Protein AF-A0A7K3YCF1-F1 (afdb_monomer)

Foldseek 3Di:
DDEFAEEDAAAADKDKDFCQNVADPVPSAFFQWWWAAVVNDPVGDTPAIQGDPDRGIDIDHPVNCVPVFAKTWTQGPVPGTDPGIYGYDYHPDPDPDPPPPPDDPDDDDDDDDDDDDDDDDDDDDDDDDDDDDDDDDDDDDDDDDDDDDDDDDD

Radius of gyration: 31.94 Å; Cα contacts (8 Å, |Δi|>4): 200; chains: 1; bounding box: 57×70×92 Å

pLDDT: mean 74.07, std 24.6, range [32.19, 97.56]

Solvent-accessible surface area (backbone atoms only — not comparable to full-atom values): 10395 Å² total; per-residue (Å²): 119,50,54,66,65,38,77,43,73,35,36,84,62,76,44,80,44,34,44,66,71,57,31,49,88,89,75,65,49,50,46,41,29,38,38,24,28,48,92,73,31,83,92,46,59,77,74,46,74,41,78,31,93,42,62,57,46,41,78,44,31,41,76,74,44,76,80,64,64,41,63,27,33,35,25,20,87,86,78,38,75,48,94,42,35,37,31,38,41,74,38,79,77,80,73,80,73,78,77,76,78,76,74,77,80,85,80,81,87,77,86,88,87,82,89,81,89,85,86,85,86,84,90,84,89,89,88,82,92,87,83,82,88,89,82,90,84,86,85,84,83,81,82,82,80,85,84,82,87,83,86,82,90,133

Secondary structure (DSSP, 8-state):
---TT-EEEE-SSPEEEE-GGGS-TTT-PPP-EEEEEGGG-TTS-EEEEEE--SSSEEEE-HHHHTT--EEEEEEETTTEEEEEEEEEEEPPP---------PPP-PPP---------------------------------------------

Mean predicted aligned error: 17.64 Å

Nearest PDB structures (foldseek):
  2ha1-assembly1_A  TM=3.299E-01  e=1.179E+00  Homo sapiens
  9bxa-assembly1_A  TM=2.966E-01  e=8.747E-01  Bacillus sp. (in: firmicutes)
  7xdi-assembly1_E  TM=3.918E-01  e=7.497E+00  Sulfolobus spindle-shaped virus

Sequence (154 aa):
MVQPGETIEVGHEPLVLDLVNLRNPDTFNPITGLRRYKDDNPAKRVEWVIGVPNDAYLKINDRAFGGKYGRYFLYSEKDGLLEHIIIFIPAPAATPAETATTKPPAETVIPTVTAEATTPLTQTPTPGIQAPLPGLIAAAAIGICGLLMTAGKR

Structure (mmCIF, N/CA/C/O backbone):
data_AF-A0A7K3YCF1-F1
#
_entry.id   AF-A0A7K3YCF1-F1
#
loop_
_atom_site.group_PDB
_atom_site.id
_atom_site.type_symbol
_atom_site.label_atom_id
_atom_site.label_alt_id
_atom_site.label_comp_id
_atom_site.label_asym_id
_atom_site.label_entity_id
_atom_site.label_seq_id
_atom_site.pdbx_PDB_ins_code
_atom_site.Cartn_x
_atom_site.Cartn_y
_atom_site.Cartn_z
_atom_site.occupancy
_atom_site.B_iso_or_equiv
_atom_site.auth_seq_id
_atom_site.auth_comp_id
_atom_site.auth_asym_id
_atom_site.auth_atom_id
_atom_site.pdbx_PDB_model_num
ATOM 1 N N . MET A 1 1 ? -6.934 7.368 -9.708 1.00 87.00 1 MET A N 1
ATOM 2 C CA . MET A 1 1 ? -7.545 6.777 -8.504 1.00 87.00 1 MET A CA 1
ATOM 3 C C . MET A 1 1 ? -7.486 5.271 -8.638 1.00 87.00 1 MET A C 1
ATOM 5 O O . MET A 1 1 ? -7.932 4.781 -9.668 1.00 87.00 1 MET A O 1
ATOM 9 N N . VAL A 1 2 ? -6.910 4.578 -7.657 1.00 91.12 2 VAL A N 1
ATOM 10 C CA . VAL A 1 2 ? -6.680 3.124 -7.720 1.00 91.12 2 VAL A CA 1
ATOM 11 C C . VAL A 1 2 ? -7.926 2.356 -7.270 1.00 91.12 2 VAL A C 1
ATOM 13 O O . VAL A 1 2 ? -8.628 2.811 -6.365 1.00 91.12 2 VAL A O 1
ATOM 16 N N . GLN A 1 3 ? -8.196 1.204 -7.885 1.00 93.62 3 GLN A N 1
ATOM 17 C CA . GLN A 1 3 ? -9.300 0.298 -7.548 1.00 93.62 3 GLN A CA 1
ATOM 18 C C . GLN A 1 3 ? -8.822 -1.018 -6.905 1.00 93.62 3 GLN A C 1
ATOM 20 O O . GLN A 1 3 ? -7.687 -1.450 -7.132 1.00 93.62 3 GLN A O 1
ATOM 25 N N . PRO A 1 4 ? -9.671 -1.694 -6.107 1.00 92.56 4 PRO A N 1
ATOM 26 C CA . PRO A 1 4 ? -9.336 -3.005 -5.565 1.00 92.56 4 PRO A CA 1
ATOM 27 C C . PRO A 1 4 ? -9.063 -4.022 -6.681 1.00 92.56 4 PRO A C 1
ATOM 29 O O . PRO A 1 4 ? -9.817 -4.128 -7.645 1.00 92.56 4 PRO A O 1
ATOM 32 N N . GLY A 1 5 ? -7.983 -4.786 -6.542 1.00 93.00 5 GLY A N 1
ATOM 33 C CA . GLY A 1 5 ? -7.542 -5.787 -7.515 1.00 93.00 5 GLY A CA 1
ATOM 34 C C . GLY A 1 5 ? -6.762 -5.227 -8.706 1.00 93.00 5 GLY A C 1
ATOM 35 O O . GLY A 1 5 ? -6.292 -6.011 -9.531 1.00 93.00 5 GLY A O 1
ATOM 36 N N . GLU A 1 6 ? -6.594 -3.907 -8.803 1.00 95.75 6 GLU A N 1
ATOM 37 C CA . GLU A 1 6 ? -5.888 -3.275 -9.916 1.00 95.75 6 GLU A CA 1
ATOM 38 C C . GLU A 1 6 ? -4.416 -3.708 -9.977 1.00 95.75 6 GLU A C 1
ATOM 40 O O . GLU A 1 6 ? -3.760 -3.929 -8.954 1.00 95.75 6 GLU A O 1
ATOM 45 N N . THR A 1 7 ? -3.904 -3.841 -11.203 1.00 97.19 7 THR A N 1
ATOM 46 C CA . THR A 1 7 ? -2.485 -4.091 -11.460 1.00 97.19 7 THR A CA 1
ATOM 47 C C . THR A 1 7 ? -1.804 -2.792 -11.857 1.00 97.19 7 THR A C 1
ATOM 49 O O . THR A 1 7 ? -2.206 -2.153 -12.823 1.00 97.19 7 THR A O 1
ATOM 52 N N . ILE A 1 8 ? -0.764 -2.422 -11.117 1.00 95.75 8 ILE A N 1
ATOM 53 C CA . ILE A 1 8 ? -0.019 -1.180 -11.277 1.00 95.75 8 ILE A CA 1
ATOM 54 C C . ILE A 1 8 ? 1.415 -1.506 -11.687 1.00 95.75 8 ILE A C 1
ATOM 56 O O . ILE A 1 8 ? 2.129 -2.237 -10.993 1.00 95.75 8 ILE A O 1
ATOM 60 N N . GLU A 1 9 ? 1.847 -0.927 -12.802 1.00 96.00 9 GLU A N 1
ATOM 61 C CA . GLU A 1 9 ? 3.241 -0.955 -13.231 1.00 96.00 9 GLU A CA 1
ATOM 62 C C . GLU A 1 9 ? 4.051 0.087 -12.460 1.00 96.00 9 GLU A C 1
ATOM 64 O O . GLU A 1 9 ? 3.668 1.254 -12.370 1.00 96.00 9 GLU A O 1
ATOM 69 N N . VAL A 1 10 ? 5.182 -0.333 -11.894 1.00 94.81 10 VAL A N 1
ATOM 70 C CA . VAL A 1 10 ? 6.059 0.548 -11.119 1.00 94.81 10 VAL A CA 1
ATOM 71 C C . VAL A 1 10 ? 7.466 0.515 -11.692 1.00 94.81 10 VAL A C 1
ATOM 73 O O . VAL A 1 10 ? 8.114 -0.531 -11.733 1.00 94.81 10 VAL A O 1
ATOM 76 N N . GLY A 1 11 ? 7.936 1.683 -12.123 1.00 92.94 11 GLY A N 1
ATOM 77 C CA . GLY A 1 11 ? 9.294 1.898 -12.614 1.00 92.94 11 GLY A CA 1
ATOM 78 C C . GLY A 1 11 ? 10.168 2.676 -11.631 1.00 92.94 11 GLY A C 1
ATOM 79 O O . GLY A 1 11 ? 9.862 2.794 -10.443 1.00 92.94 11 GLY A O 1
ATOM 80 N N . HIS A 1 12 ? 11.267 3.225 -12.151 1.00 92.50 12 HIS A N 1
ATOM 81 C CA . HIS A 1 12 ? 12.208 4.025 -11.360 1.00 92.50 12 HIS A CA 1
ATOM 82 C C . HIS A 1 12 ? 11.638 5.388 -10.953 1.00 92.50 12 HIS A C 1
ATOM 84 O O . HIS A 1 12 ? 11.968 5.925 -9.889 1.00 92.50 12 HIS A O 1
ATOM 90 N N . GLU A 1 13 ? 10.783 5.953 -11.807 1.00 92.81 13 GLU A N 1
ATOM 91 C CA . GLU A 1 13 ? 10.142 7.234 -11.548 1.00 92.81 13 GLU A CA 1
ATOM 92 C C . GLU 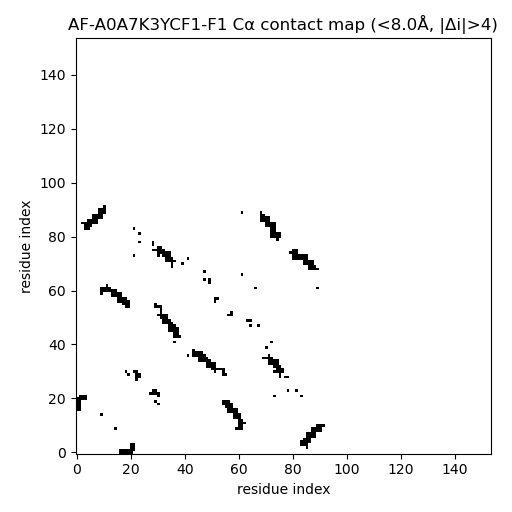A 1 13 ? 9.048 7.107 -10.476 1.00 92.81 13 GLU A C 1
ATOM 94 O O . GLU A 1 13 ? 8.306 6.120 -10.464 1.00 92.81 13 GLU A O 1
ATOM 99 N N . PRO A 1 14 ? 8.925 8.089 -9.562 1.00 92.69 14 PRO A N 1
ATOM 100 C CA . PRO A 1 14 ? 7.875 8.083 -8.552 1.00 92.69 14 PRO A CA 1
ATOM 101 C C . PRO A 1 14 ? 6.477 8.209 -9.165 1.00 92.69 14 PRO A C 1
ATOM 103 O O . PRO A 1 14 ? 6.156 9.205 -9.808 1.00 92.69 14 PRO A O 1
ATOM 106 N N . LEU A 1 15 ? 5.614 7.244 -8.863 1.00 93.50 15 LEU A N 1
ATOM 107 C CA . LEU A 1 15 ? 4.189 7.264 -9.163 1.00 93.50 15 LEU A CA 1
ATOM 108 C C . LEU A 1 15 ? 3.393 7.715 -7.934 1.00 93.50 15 LEU A C 1
ATOM 110 O O . LEU A 1 15 ? 3.699 7.323 -6.807 1.00 93.50 15 LEU A O 1
ATOM 114 N N . VAL A 1 16 ? 2.358 8.530 -8.146 1.00 94.25 16 VAL A N 1
ATOM 115 C CA . VAL A 1 16 ? 1.423 8.949 -7.093 1.00 94.25 16 VAL A CA 1
ATOM 116 C C . VAL A 1 16 ? 0.138 8.141 -7.220 1.00 94.25 16 VAL A C 1
ATOM 118 O O . VAL A 1 16 ? -0.577 8.253 -8.212 1.00 94.25 16 VAL A O 1
ATOM 121 N N . LEU A 1 17 ? -0.156 7.339 -6.204 1.00 93.12 17 LEU A N 1
ATOM 122 C CA . LEU A 1 17 ? -1.349 6.507 -6.126 1.00 93.12 17 LEU A CA 1
ATOM 123 C C . LEU A 1 17 ? -2.350 7.132 -5.168 1.00 93.12 17 LEU A C 1
ATOM 125 O O . LEU A 1 17 ? -2.032 7.356 -4.005 1.00 93.12 17 LEU A O 1
ATOM 129 N N . ASP A 1 18 ? -3.556 7.382 -5.655 1.00 93.38 18 ASP A N 1
ATOM 130 C CA . ASP A 1 18 ? -4.692 7.791 -4.834 1.00 93.38 18 ASP A CA 1
ATOM 131 C C . ASP A 1 18 ? -5.402 6.541 -4.299 1.00 93.38 18 ASP A C 1
ATOM 133 O O . ASP A 1 18 ? -5.872 5.707 -5.081 1.00 93.38 18 ASP A O 1
ATOM 137 N N . LEU A 1 19 ? -5.428 6.420 -2.969 1.00 91.25 19 LEU A N 1
ATOM 138 C CA . LEU A 1 19 ? -5.887 5.239 -2.237 1.00 91.25 19 LEU A CA 1
ATOM 139 C C . LEU A 1 19 ? -7.289 5.413 -1.637 1.00 91.25 19 LEU A C 1
ATOM 141 O O . LEU A 1 19 ? -7.745 4.530 -0.910 1.00 91.25 19 LEU A O 1
ATOM 145 N N . VAL A 1 20 ? -7.976 6.530 -1.904 1.00 90.12 20 VAL A N 1
ATOM 146 C CA . VAL A 1 20 ? -9.276 6.852 -1.287 1.00 90.12 20 VAL A CA 1
ATOM 147 C C . VAL A 1 20 ? -10.304 5.742 -1.516 1.00 90.12 20 VAL A C 1
ATOM 149 O O . VAL A 1 20 ? -10.977 5.327 -0.575 1.00 90.12 20 VAL A O 1
ATOM 152 N N . ASN A 1 21 ? -10.352 5.188 -2.727 1.00 90.25 21 ASN A N 1
ATOM 153 C CA . ASN A 1 21 ? -11.271 4.106 -3.095 1.00 90.25 21 ASN A CA 1
ATOM 154 C C . ASN A 1 21 ? -10.954 2.745 -2.480 1.00 90.25 21 ASN A C 1
ATOM 156 O O . ASN A 1 21 ? -11.715 1.797 -2.653 1.00 90.25 21 ASN A O 1
ATOM 160 N N . LEU A 1 22 ? -9.819 2.626 -1.801 1.00 90.81 22 LEU A N 1
ATOM 161 C CA . LEU A 1 22 ? -9.381 1.365 -1.231 1.00 90.81 22 LEU A CA 1
ATOM 162 C C . LEU A 1 22 ? -9.579 1.302 0.285 1.00 90.81 22 LEU A C 1
ATOM 164 O O . LEU A 1 22 ? -9.341 0.251 0.884 1.00 90.81 22 LEU A O 1
ATOM 168 N N . ARG A 1 23 ? -10.019 2.412 0.892 1.00 92.19 23 ARG A N 1
ATOM 169 C CA . ARG A 1 23 ? -10.411 2.498 2.300 1.00 92.19 23 ARG A CA 1
ATOM 170 C C . ARG A 1 23 ? -11.559 1.537 2.601 1.00 92.19 23 ARG A C 1
ATOM 172 O O . ARG A 1 23 ? -12.281 1.092 1.710 1.00 92.19 23 ARG A O 1
ATOM 179 N N . ASN A 1 24 ? -11.729 1.240 3.882 1.00 90.88 24 ASN A N 1
ATOM 180 C CA . ASN A 1 24 ? -12.905 0.524 4.347 1.00 90.88 24 ASN A CA 1
ATOM 181 C C . ASN A 1 24 ? -14.158 1.387 4.075 1.00 90.88 24 ASN A C 1
ATOM 183 O O . ASN A 1 24 ? -14.199 2.526 4.549 1.00 90.88 24 ASN A O 1
ATOM 187 N N . PRO A 1 25 ? -15.153 0.891 3.316 1.00 90.12 25 PRO A N 1
ATOM 188 C CA . PRO A 1 25 ? -16.342 1.669 2.969 1.00 90.12 25 PRO A CA 1
ATOM 189 C C . PRO A 1 25 ? -17.247 1.964 4.173 1.00 90.12 25 PRO A C 1
ATOM 191 O O . PRO A 1 25 ? -18.030 2.908 4.115 1.00 90.12 25 PRO A O 1
ATOM 194 N N . ASP A 1 26 ? -17.133 1.194 5.257 1.00 93.25 26 ASP A N 1
ATOM 195 C CA . ASP A 1 26 ? -17.979 1.354 6.440 1.00 93.25 26 ASP A CA 1
ATOM 196 C C . ASP A 1 26 ? -17.432 2.419 7.399 1.00 93.25 26 ASP A C 1
ATOM 198 O O . ASP A 1 26 ? -18.187 3.177 8.007 1.00 93.25 26 ASP A O 1
ATOM 202 N N . THR A 1 27 ? -16.107 2.489 7.549 1.00 93.94 27 THR A N 1
ATOM 203 C CA . THR A 1 27 ? -15.443 3.359 8.537 1.00 93.94 27 THR A CA 1
ATOM 204 C C . THR A 1 27 ? -14.755 4.569 7.908 1.00 93.94 27 THR A C 1
ATOM 206 O O . THR A 1 27 ? -14.461 5.536 8.610 1.00 93.94 27 THR A O 1
ATOM 209 N N . PHE A 1 28 ? -14.448 4.511 6.607 1.00 91.62 28 PHE A N 1
ATOM 210 C CA . PHE A 1 28 ? -13.607 5.469 5.880 1.00 91.62 28 PHE A CA 1
ATOM 211 C C . PHE A 1 28 ? -12.222 5.707 6.502 1.00 91.62 28 PHE A C 1
ATOM 213 O O . PHE A 1 28 ? -11.540 6.688 6.166 1.00 91.62 28 PHE A O 1
ATOM 220 N N . ASN A 1 29 ? -11.777 4.799 7.377 1.00 93.38 29 ASN A N 1
ATOM 221 C CA . ASN A 1 29 ? -10.474 4.891 8.009 1.00 93.38 29 ASN A CA 1
ATOM 222 C C . ASN A 1 29 ? -9.362 4.808 6.956 1.00 93.38 29 ASN A C 1
ATOM 224 O O . ASN A 1 29 ? -9.476 4.091 5.954 1.00 93.38 29 ASN A O 1
ATOM 228 N N . PRO A 1 30 ? -8.267 5.549 7.166 1.00 92.81 30 PRO A N 1
ATOM 229 C CA . PRO A 1 30 ? -7.207 5.622 6.187 1.00 92.81 30 PRO A CA 1
ATOM 230 C C . PRO A 1 30 ? -6.395 4.330 6.135 1.00 92.81 30 PRO A C 1
ATOM 232 O O . PRO A 1 30 ? -6.256 3.599 7.123 1.00 92.81 30 PRO A O 1
ATOM 235 N N . ILE A 1 31 ? -5.816 4.088 4.964 1.00 94.81 31 ILE A N 1
ATOM 236 C CA . ILE A 1 31 ? -4.829 3.033 4.757 1.00 94.81 31 ILE A CA 1
ATOM 237 C C . ILE A 1 31 ? -3.500 3.537 5.299 1.00 94.81 31 ILE A C 1
ATOM 239 O O . ILE A 1 31 ? -3.040 4.604 4.907 1.00 94.81 31 ILE A O 1
ATOM 243 N N . THR A 1 32 ? -2.885 2.773 6.194 1.00 95.38 32 THR A N 1
ATOM 244 C CA . THR A 1 32 ? -1.602 3.127 6.819 1.00 95.38 32 THR A CA 1
ATOM 245 C C . THR A 1 32 ? -0.455 2.258 6.315 1.00 95.38 32 THR A C 1
ATOM 247 O O . THR A 1 32 ? 0.716 2.585 6.519 1.00 95.38 32 THR A O 1
ATOM 250 N N . GLY A 1 33 ? -0.753 1.168 5.604 1.00 95.00 33 GLY A N 1
ATOM 251 C CA . GLY A 1 33 ? 0.273 0.349 4.981 1.00 95.00 33 GLY A CA 1
ATOM 252 C C . GLY A 1 33 ? -0.238 -0.584 3.894 1.00 95.00 33 GLY A C 1
ATOM 253 O O . GLY A 1 33 ? -1.401 -0.979 3.868 1.00 95.00 33 GLY A O 1
ATOM 254 N N . LEU A 1 34 ? 0.685 -0.983 3.029 1.00 95.88 34 LEU A N 1
ATOM 255 C CA . LEU A 1 34 ? 0.525 -2.076 2.082 1.00 95.88 34 LEU A CA 1
ATOM 256 C C . LEU A 1 34 ? 1.423 -3.224 2.535 1.00 95.88 34 LEU A C 1
ATOM 258 O O . LEU A 1 34 ? 2.628 -3.044 2.730 1.00 95.88 34 LEU A O 1
ATOM 262 N N . ARG A 1 35 ? 0.846 -4.410 2.717 1.00 97.56 35 ARG A N 1
ATOM 263 C CA . ARG A 1 35 ? 1.545 -5.576 3.264 1.00 97.56 35 ARG A CA 1
ATOM 264 C C . ARG A 1 35 ? 1.565 -6.706 2.259 1.00 97.56 35 ARG A C 1
ATOM 266 O O . ARG A 1 35 ? 0.522 -7.149 1.791 1.00 97.56 35 ARG A O 1
ATOM 273 N N . ARG A 1 36 ? 2.754 -7.222 1.981 1.00 97.56 36 ARG A N 1
ATOM 274 C CA . ARG A 1 36 ? 2.914 -8.478 1.261 1.00 97.56 36 ARG A CA 1
ATOM 275 C C . ARG A 1 36 ? 3.112 -9.602 2.257 1.00 97.56 36 ARG A C 1
ATOM 277 O O . ARG A 1 36 ? 3.928 -9.489 3.172 1.00 97.56 36 ARG A O 1
ATOM 284 N N . TYR A 1 37 ? 2.411 -10.698 2.035 1.00 97.31 37 TYR A N 1
ATOM 285 C CA . TYR A 1 37 ? 2.498 -11.889 2.861 1.00 97.31 37 TYR A CA 1
ATOM 286 C C . TYR A 1 37 ? 3.171 -13.019 2.104 1.00 97.31 37 TYR A C 1
ATOM 288 O O . TYR A 1 37 ? 3.144 -13.064 0.872 1.00 97.31 37 TYR A O 1
ATOM 296 N N . LYS A 1 38 ? 3.766 -13.948 2.851 1.00 96.75 38 LYS A N 1
ATOM 297 C CA . LYS A 1 38 ? 4.345 -15.138 2.241 1.00 96.75 38 LYS A CA 1
ATOM 298 C C . LYS A 1 38 ? 3.259 -15.947 1.535 1.00 96.75 38 LYS A C 1
ATOM 300 O O . LYS A 1 38 ? 2.204 -16.201 2.114 1.00 96.75 38 LYS A O 1
ATOM 305 N N . ASP A 1 39 ? 3.550 -16.365 0.307 1.00 95.81 39 ASP A N 1
ATOM 306 C CA . ASP A 1 39 ? 2.643 -17.127 -0.560 1.00 95.81 39 ASP A CA 1
ATOM 307 C C . ASP A 1 39 ? 1.274 -16.443 -0.751 1.00 95.81 39 ASP A C 1
ATOM 309 O O . ASP A 1 39 ? 0.257 -17.120 -0.879 1.00 95.81 39 ASP A O 1
ATOM 313 N N . ASP A 1 40 ? 1.247 -15.105 -0.694 1.00 95.12 40 ASP A N 1
ATOM 314 C CA . ASP A 1 40 ? 0.047 -14.267 -0.794 1.00 95.12 40 ASP A CA 1
ATOM 315 C C . ASP A 1 40 ? -1.073 -14.659 0.191 1.00 95.12 40 ASP A C 1
ATOM 317 O O . ASP A 1 40 ? -2.255 -14.482 -0.092 1.00 95.12 40 ASP A O 1
ATOM 321 N N . ASN A 1 41 ? -0.711 -15.201 1.360 1.00 95.38 41 ASN A N 1
ATOM 322 C CA . ASN A 1 41 ? -1.668 -15.631 2.375 1.00 95.38 41 ASN A CA 1
ATOM 323 C C . ASN A 1 41 ? -1.542 -14.777 3.649 1.00 95.38 41 ASN A C 1
ATOM 325 O O . ASN A 1 41 ? -0.541 -14.911 4.360 1.00 95.38 41 ASN A O 1
ATOM 329 N N . PRO A 1 42 ? -2.557 -13.969 4.005 1.00 95.38 42 PRO A N 1
ATOM 330 C CA . PRO A 1 42 ? -2.517 -13.130 5.201 1.00 95.38 42 PRO A CA 1
ATOM 331 C C . PRO A 1 42 ? -2.414 -13.869 6.540 1.00 95.38 42 PRO A C 1
ATOM 333 O O . PRO A 1 42 ? -2.018 -13.268 7.536 1.00 95.38 42 PRO A O 1
ATOM 336 N N . ALA A 1 43 ? -2.733 -15.167 6.578 1.00 96.50 43 ALA A N 1
ATOM 337 C CA . ALA A 1 43 ? -2.528 -16.014 7.753 1.00 96.50 43 ALA A CA 1
ATOM 338 C C . ALA A 1 43 ? -1.054 -16.422 7.948 1.00 96.50 43 ALA A C 1
ATOM 340 O O . ALA A 1 43 ? -0.689 -16.977 8.985 1.00 96.50 43 ALA A O 1
ATOM 341 N N . LYS A 1 44 ? -0.195 -16.181 6.9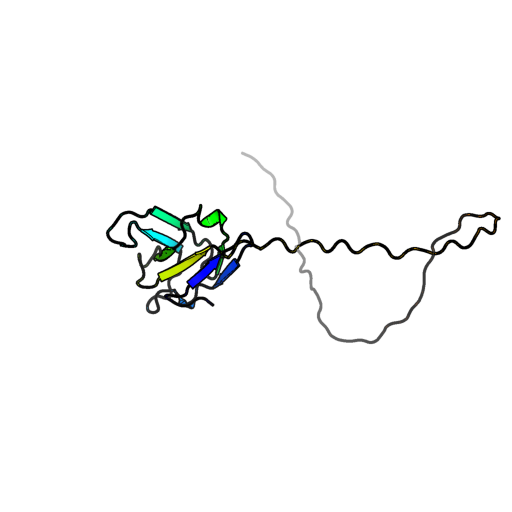50 1.00 97.12 44 LYS A N 1
ATOM 342 C CA . LYS A 1 44 ? 1.253 -16.395 7.036 1.00 97.12 44 LYS A CA 1
ATOM 343 C C . LYS A 1 44 ? 1.956 -15.108 7.473 1.00 97.12 44 LYS A C 1
ATOM 345 O O . LYS A 1 44 ? 1.348 -14.068 7.693 1.00 97.12 44 LYS A O 1
ATOM 350 N N . ARG A 1 45 ? 3.280 -15.171 7.623 1.00 96.56 45 ARG A N 1
ATOM 351 C CA . ARG A 1 45 ? 4.084 -14.000 8.002 1.00 96.56 45 ARG A CA 1
ATOM 352 C C . ARG A 1 45 ? 4.086 -12.923 6.910 1.00 96.56 45 ARG A C 1
ATOM 354 O O . ARG A 1 45 ? 4.066 -13.240 5.718 1.00 96.56 45 ARG A O 1
ATOM 361 N N . VAL A 1 46 ? 4.218 -11.669 7.334 1.00 97.19 46 VAL A N 1
ATOM 362 C CA . VAL A 1 46 ? 4.489 -10.525 6.453 1.00 97.19 46 VAL A CA 1
ATOM 363 C C . VAL A 1 46 ? 5.924 -10.625 5.923 1.00 97.19 46 VAL A C 1
ATOM 365 O O . VAL A 1 46 ? 6.857 -10.839 6.693 1.00 97.19 46 VAL A O 1
ATOM 368 N N . GLU A 1 47 ? 6.103 -10.488 4.610 1.00 96.50 47 GLU A N 1
ATOM 369 C CA . GLU A 1 47 ? 7.415 -10.482 3.945 1.00 96.50 47 GLU A CA 1
ATOM 370 C C . GLU A 1 47 ? 7.891 -9.074 3.583 1.00 96.50 47 GLU A C 1
ATOM 372 O O . GLU A 1 47 ? 9.096 -8.839 3.520 1.00 96.50 47 GLU A O 1
ATOM 377 N N . TRP A 1 48 ? 6.964 -8.145 3.337 1.00 97.44 48 TRP A N 1
ATOM 378 C CA . TRP A 1 48 ? 7.294 -6.762 3.001 1.00 97.44 48 TRP A CA 1
ATOM 379 C C . TRP A 1 48 ? 6.198 -5.806 3.458 1.00 97.44 48 TRP A C 1
ATOM 381 O O . TRP A 1 48 ? 5.013 -6.140 3.394 1.00 97.44 48 TRP A O 1
ATOM 391 N N . VAL A 1 49 ? 6.593 -4.606 3.877 1.00 96.50 49 VAL A N 1
ATOM 392 C CA . VAL A 1 49 ? 5.673 -3.537 4.272 1.00 96.50 49 VAL A CA 1
ATOM 393 C C . VAL A 1 49 ? 6.082 -2.255 3.574 1.00 96.50 49 VAL A C 1
ATOM 395 O O . VAL A 1 49 ? 7.237 -1.847 3.644 1.00 96.50 49 VAL A O 1
ATOM 398 N N . ILE A 1 50 ? 5.113 -1.607 2.941 1.00 95.12 50 ILE A N 1
ATOM 399 C CA . ILE A 1 50 ? 5.236 -0.235 2.464 1.00 95.12 50 ILE A CA 1
ATOM 400 C C . ILE A 1 50 ? 4.341 0.614 3.356 1.00 95.12 50 ILE A C 1
ATOM 402 O O . ILE A 1 50 ? 3.129 0.407 3.401 1.00 95.12 50 ILE A O 1
ATOM 406 N N . GLY A 1 51 ? 4.944 1.537 4.100 1.00 94.44 51 GLY A N 1
ATOM 407 C CA . GLY A 1 51 ? 4.191 2.499 4.897 1.00 94.44 51 GLY A CA 1
ATOM 408 C C . GLY A 1 51 ? 3.462 3.491 3.997 1.00 94.44 51 GLY A C 1
ATOM 409 O O . GLY A 1 51 ? 4.004 3.926 2.981 1.00 94.44 51 GLY A O 1
ATOM 410 N N . VAL A 1 52 ? 2.246 3.860 4.388 1.00 94.12 52 VAL A N 1
ATOM 411 C CA . VAL A 1 52 ? 1.453 4.903 3.736 1.00 94.12 52 VAL A CA 1
ATOM 412 C C . VAL A 1 52 ? 1.432 6.108 4.683 1.00 94.12 52 VAL A C 1
ATOM 414 O O . VAL A 1 52 ? 0.637 6.136 5.619 1.00 94.12 52 VAL A O 1
ATOM 417 N N . PRO A 1 53 ? 2.362 7.070 4.522 1.00 88.56 53 PRO A N 1
ATOM 418 C CA . PRO A 1 53 ? 2.536 8.164 5.481 1.00 88.56 53 PRO A CA 1
ATOM 419 C C . PRO A 1 53 ? 1.449 9.240 5.385 1.00 88.56 53 PRO A C 1
ATOM 421 O O . PRO A 1 53 ? 1.297 10.036 6.306 1.00 88.56 53 PRO A O 1
ATOM 424 N N . ASN A 1 54 ? 0.731 9.303 4.263 1.00 85.50 54 ASN A N 1
ATOM 425 C CA . ASN A 1 54 ? -0.353 10.245 4.023 1.00 85.50 54 ASN A CA 1
ATOM 426 C C . ASN A 1 54 ? -1.619 9.457 3.689 1.00 85.50 54 ASN A C 1
ATOM 428 O O . ASN A 1 54 ? -1.563 8.490 2.936 1.00 85.50 54 ASN A O 1
ATOM 432 N N . ASP A 1 55 ? -2.754 9.870 4.238 1.00 78.06 55 ASP A N 1
ATOM 433 C CA . ASP A 1 55 ? -4.007 9.139 4.137 1.00 78.06 55 ASP A CA 1
ATOM 434 C C . ASP A 1 55 ? -4.703 9.250 2.770 1.00 78.06 55 ASP A C 1
ATOM 436 O O . ASP A 1 55 ? -5.588 8.446 2.468 1.00 78.06 55 ASP A O 1
ATOM 440 N N . ALA A 1 56 ? -4.331 10.226 1.941 1.00 77.50 56 ALA A N 1
ATOM 441 C CA . ALA A 1 56 ? -4.929 10.447 0.627 1.00 77.50 56 ALA A CA 1
ATOM 442 C C . ALA A 1 56 ? -4.146 9.770 -0.507 1.00 77.50 56 ALA A C 1
ATOM 444 O O . ALA A 1 56 ? -4.742 9.202 -1.422 1.00 77.50 56 ALA A O 1
ATOM 445 N N . TYR A 1 57 ? -2.812 9.815 -0.459 1.00 88.44 57 TYR A N 1
ATOM 446 C CA . TYR A 1 57 ? -1.980 9.315 -1.550 1.00 88.44 57 TYR A CA 1
ATOM 447 C C . TYR A 1 57 ? -0.667 8.684 -1.087 1.00 88.44 57 TYR A C 1
ATOM 449 O O . TYR A 1 57 ? -0.060 9.075 -0.091 1.00 88.44 57 TYR A O 1
ATOM 457 N N . LEU A 1 58 ? -0.174 7.752 -1.897 1.00 92.81 58 LEU A N 1
ATOM 458 C CA . LEU A 1 58 ? 1.113 7.094 -1.732 1.00 92.81 58 LEU A CA 1
ATOM 459 C C . LEU A 1 58 ? 2.023 7.429 -2.914 1.00 92.81 58 LEU A C 1
ATOM 461 O O . LEU A 1 58 ? 1.677 7.169 -4.063 1.00 92.81 58 LEU A O 1
ATOM 465 N N . LYS A 1 59 ? 3.205 7.984 -2.630 1.00 94.25 59 LYS A N 1
ATOM 466 C CA . LYS A 1 59 ? 4.273 8.137 -3.628 1.00 94.25 59 LYS A CA 1
ATOM 467 C C . LYS A 1 59 ? 5.171 6.908 -3.590 1.00 94.25 59 LYS A C 1
ATOM 469 O O . LYS A 1 59 ? 5.720 6.607 -2.532 1.00 94.25 59 LYS A O 1
ATOM 474 N N . ILE A 1 60 ? 5.326 6.219 -4.715 1.00 93.75 60 ILE A N 1
ATOM 475 C CA . ILE A 1 60 ? 6.039 4.943 -4.769 1.00 93.75 60 ILE A CA 1
ATOM 476 C C . ILE A 1 60 ? 6.866 4.778 -6.045 1.00 93.75 60 ILE A C 1
ATOM 478 O O . ILE A 1 60 ? 6.493 5.281 -7.096 1.00 93.75 60 ILE A O 1
ATOM 482 N N . ASN A 1 61 ? 7.985 4.066 -5.951 1.00 94.56 61 ASN A N 1
ATOM 483 C CA . ASN A 1 61 ? 8.815 3.644 -7.079 1.00 94.56 61 ASN A CA 1
ATOM 484 C C . ASN A 1 61 ? 9.391 2.241 -6.827 1.00 94.56 61 ASN A C 1
ATOM 486 O O . ASN A 1 61 ? 9.184 1.658 -5.760 1.00 94.56 61 ASN A O 1
ATOM 490 N N . ASP A 1 62 ? 10.138 1.711 -7.792 1.00 93.69 62 ASP A N 1
ATOM 491 C CA . ASP A 1 62 ? 10.787 0.395 -7.744 1.00 93.69 62 ASP A CA 1
ATOM 492 C C . ASP A 1 62 ? 11.613 0.147 -6.465 1.00 93.69 62 ASP A C 1
ATOM 494 O O . ASP A 1 62 ? 11.595 -0.952 -5.898 1.00 93.69 62 ASP A O 1
ATOM 498 N N . ARG A 1 63 ? 12.291 1.180 -5.952 1.00 93.38 63 ARG A N 1
ATOM 499 C CA . ARG A 1 63 ? 13.107 1.103 -4.732 1.00 93.38 63 ARG A CA 1
ATOM 500 C C . ARG A 1 63 ? 12.277 0.756 -3.502 1.00 93.38 63 ARG A C 1
ATOM 502 O O . ARG A 1 63 ? 12.758 0.006 -2.655 1.00 93.38 63 ARG A O 1
ATOM 509 N N . ALA A 1 64 ? 11.039 1.242 -3.415 1.00 92.12 64 ALA A N 1
ATOM 510 C CA . ALA A 1 64 ? 10.146 0.959 -2.291 1.00 92.12 64 ALA A CA 1
ATOM 511 C C . ALA A 1 64 ? 9.791 -0.533 -2.172 1.00 92.12 64 ALA A C 1
ATOM 513 O O . ALA A 1 64 ? 9.434 -1.003 -1.090 1.00 92.12 64 ALA A O 1
ATOM 514 N N . PHE A 1 65 ? 9.910 -1.288 -3.267 1.00 93.56 65 PHE A N 1
ATOM 515 C CA . PHE A 1 65 ? 9.625 -2.718 -3.296 1.00 93.56 65 PHE A CA 1
ATOM 516 C C . PHE A 1 65 ? 10.850 -3.580 -3.003 1.00 93.56 65 PHE A C 1
ATOM 518 O O . PHE A 1 65 ? 10.685 -4.739 -2.638 1.00 93.56 65 PHE A O 1
ATOM 525 N N . GLY A 1 66 ? 12.077 -3.086 -3.205 1.00 89.75 66 GLY A N 1
ATOM 526 C CA . GLY A 1 66 ? 13.282 -3.919 -3.075 1.00 89.75 66 GLY A CA 1
ATOM 527 C C . GLY A 1 66 ? 13.217 -5.202 -3.925 1.00 89.75 66 GLY A C 1
ATOM 528 O O . GLY A 1 66 ? 13.661 -6.268 -3.494 1.00 89.75 66 GLY A O 1
ATOM 529 N N . GLY A 1 67 ? 12.566 -5.132 -5.094 1.00 89.69 67 GLY A N 1
ATOM 530 C CA . GLY A 1 67 ? 12.293 -6.279 -5.969 1.00 89.69 67 GLY A CA 1
ATOM 531 C C . GLY A 1 67 ? 11.123 -7.178 -5.539 1.00 89.69 67 GLY A C 1
ATOM 532 O O . GLY A 1 67 ? 10.851 -8.181 -6.195 1.00 89.69 67 GLY A O 1
ATOM 533 N N . LYS A 1 68 ? 10.404 -6.857 -4.457 1.00 94.44 68 LYS A N 1
ATOM 534 C CA . LYS A 1 68 ? 9.255 -7.627 -3.952 1.00 94.44 68 LYS A CA 1
ATOM 535 C C . LYS A 1 68 ? 7.938 -7.253 -4.638 1.00 94.44 68 LYS A C 1
ATOM 537 O O . LYS A 1 68 ? 6.954 -6.965 -3.976 1.00 94.44 68 LYS A O 1
ATOM 542 N N . TYR A 1 69 ? 7.857 -7.407 -5.952 1.00 95.25 69 TYR A N 1
ATOM 543 C CA . TYR A 1 69 ? 6.614 -7.226 -6.722 1.00 95.25 69 TYR A CA 1
ATOM 544 C C . TYR A 1 69 ? 5.602 -8.361 -6.535 1.00 95.25 69 TYR A C 1
ATOM 546 O O . TYR A 1 69 ? 5.997 -9.520 -6.386 1.00 95.25 69 TYR A O 1
ATOM 554 N N . GLY A 1 70 ? 4.308 -8.056 -6.561 1.00 96.00 70 GLY A N 1
ATOM 555 C CA . GLY A 1 70 ? 3.233 -9.032 -6.388 1.00 96.00 70 GLY A CA 1
ATOM 556 C C . GLY A 1 70 ? 2.011 -8.438 -5.697 1.00 96.00 70 GLY A C 1
ATOM 557 O O . GLY A 1 70 ? 1.754 -7.239 -5.798 1.00 96.00 70 GLY A O 1
ATOM 558 N N . ARG A 1 71 ? 1.257 -9.286 -4.990 1.00 97.38 71 ARG A N 1
ATOM 559 C CA . ARG A 1 71 ? 0.045 -8.891 -4.268 1.00 97.38 71 ARG A CA 1
ATOM 560 C C . ARG A 1 71 ? 0.382 -8.198 -2.956 1.00 97.38 71 ARG A C 1
ATOM 562 O O . ARG A 1 71 ? 1.122 -8.725 -2.123 1.00 97.38 71 ARG A O 1
ATOM 569 N N . TYR A 1 72 ? -0.215 -7.034 -2.767 1.00 97.19 72 TYR A N 1
ATOM 570 C CA . TYR A 1 72 ? -0.169 -6.278 -1.531 1.00 97.19 72 TYR A CA 1
ATOM 571 C C . TYR A 1 72 ? -1.578 -6.110 -0.987 1.00 97.19 72 TYR A C 1
ATOM 573 O O . TYR A 1 72 ? -2.478 -5.647 -1.684 1.00 97.19 72 TYR A O 1
ATOM 581 N N . PHE A 1 73 ? -1.743 -6.483 0.272 1.00 96.81 73 PHE A N 1
ATOM 582 C CA . PHE A 1 73 ? -2.979 -6.347 1.016 1.00 96.81 73 PHE A CA 1
ATOM 583 C C . PHE A 1 73 ? -2.985 -5.021 1.751 1.00 96.81 73 PHE A C 1
ATOM 585 O O . PHE A 1 73 ? -1.954 -4.571 2.268 1.00 96.81 73 PHE A O 1
ATOM 592 N N . LEU A 1 74 ? -4.154 -4.407 1.808 1.00 95.31 74 LEU A N 1
ATOM 593 C CA . LEU A 1 74 ? -4.312 -3.127 2.458 1.00 95.31 74 LEU A CA 1
ATOM 594 C C . LEU A 1 74 ? -4.427 -3.288 3.964 1.00 95.31 74 LEU A C 1
ATOM 596 O O . LEU A 1 74 ? -5.134 -4.155 4.467 1.00 95.31 74 LEU A O 1
ATOM 600 N N . TYR A 1 75 ? -3.722 -2.428 4.684 1.00 96.44 75 TYR A N 1
ATOM 601 C CA . TYR A 1 75 ? -3.741 -2.392 6.131 1.00 96.44 75 TYR A CA 1
ATOM 602 C C . TYR A 1 75 ? -4.109 -0.993 6.611 1.00 96.44 75 TYR A C 1
ATOM 604 O O . TYR A 1 75 ? -3.483 -0.005 6.222 1.00 96.44 75 TYR A O 1
ATOM 612 N N . SER A 1 76 ? -5.095 -0.929 7.496 1.00 95.50 76 SER A N 1
ATOM 613 C CA . SER A 1 76 ? -5.388 0.229 8.326 1.00 95.50 76 SER A CA 1
ATOM 614 C C . SER A 1 76 ? -4.971 -0.073 9.759 1.00 95.50 76 SER A C 1
ATOM 616 O O . SER A 1 76 ? -5.193 -1.163 10.274 1.00 95.50 76 SER A O 1
ATOM 618 N N . GLU A 1 77 ? -4.397 0.904 10.448 1.00 95.19 77 GLU A N 1
ATOM 619 C CA . GLU A 1 77 ? -4.075 0.749 11.869 1.00 95.19 77 GLU A CA 1
ATOM 620 C C . GLU A 1 77 ? -5.335 0.656 12.744 1.00 95.19 77 GLU A C 1
ATOM 622 O O . GLU A 1 77 ? -5.292 0.071 13.822 1.00 95.19 77 GLU A O 1
ATOM 627 N N . LYS A 1 78 ? -6.458 1.205 12.265 1.00 95.75 78 LYS A N 1
ATOM 628 C CA . LYS A 1 78 ? -7.740 1.212 12.977 1.00 95.75 78 LYS A CA 1
ATOM 629 C C . LYS A 1 78 ? -8.569 -0.042 12.710 1.00 95.75 78 LYS A C 1
ATOM 631 O O . LYS A 1 78 ? -9.119 -0.599 13.653 1.00 95.75 78 LYS A O 1
ATOM 636 N N . ASP A 1 79 ? -8.616 -0.487 11.455 1.00 95.44 79 ASP A N 1
ATOM 637 C CA . ASP A 1 79 ? -9.470 -1.610 11.035 1.00 95.44 79 ASP A CA 1
ATOM 63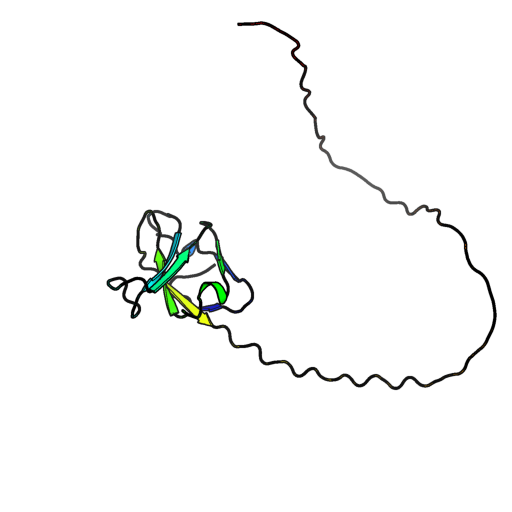8 C C . ASP A 1 79 ? -8.704 -2.930 10.876 1.00 95.44 79 ASP A C 1
ATOM 640 O O . ASP A 1 79 ? -9.299 -3.998 10.769 1.00 95.44 79 ASP A O 1
ATOM 644 N N . GLY A 1 80 ? -7.372 -2.877 10.858 1.00 95.88 80 GLY A N 1
ATOM 645 C CA . GLY A 1 80 ? -6.527 -4.024 10.567 1.00 95.88 80 GLY A CA 1
ATOM 646 C C . GLY A 1 80 ? -6.412 -4.303 9.069 1.00 95.88 80 GLY A C 1
ATOM 647 O O . GLY A 1 80 ? -6.267 -3.395 8.249 1.00 95.88 80 GLY A O 1
ATOM 648 N N . LEU A 1 81 ? -6.385 -5.586 8.716 1.00 96.56 81 LEU A N 1
ATOM 649 C CA . LEU A 1 81 ? -6.274 -6.032 7.330 1.00 96.56 81 LEU A CA 1
ATOM 650 C C . LEU A 1 81 ? -7.614 -5.860 6.611 1.00 96.56 81 LEU A C 1
ATOM 652 O O . LEU A 1 81 ? -8.631 -6.354 7.087 1.00 96.56 81 LEU A O 1
ATOM 656 N N . LEU A 1 82 ? -7.590 -5.219 5.449 1.00 94.81 82 LEU A N 1
ATOM 657 C CA . LEU A 1 82 ? -8.758 -5.063 4.591 1.00 94.81 82 LEU A CA 1
ATOM 658 C C . LEU A 1 82 ? -8.793 -6.154 3.515 1.00 94.81 82 LEU A C 1
ATOM 660 O O . LEU A 1 82 ? -7.760 -6.706 3.135 1.00 94.81 82 LEU A O 1
ATOM 664 N N . GLU A 1 83 ? -9.984 -6.430 2.984 1.00 91.00 83 GLU A N 1
ATOM 665 C CA . GLU A 1 83 ? -10.184 -7.426 1.919 1.00 91.00 83 GLU A CA 1
ATOM 666 C C . GLU A 1 83 ? -9.622 -6.977 0.559 1.00 91.00 83 GLU A C 1
ATOM 668 O O . GLU A 1 83 ? -9.365 -7.796 -0.323 1.00 91.00 83 GLU A O 1
ATOM 673 N N . HIS A 1 84 ? -9.396 -5.674 0.384 1.00 92.06 84 HIS A N 1
ATOM 674 C CA . HIS A 1 84 ? -8.843 -5.117 -0.843 1.00 92.06 84 HIS A CA 1
ATOM 675 C C . HIS A 1 84 ? -7.356 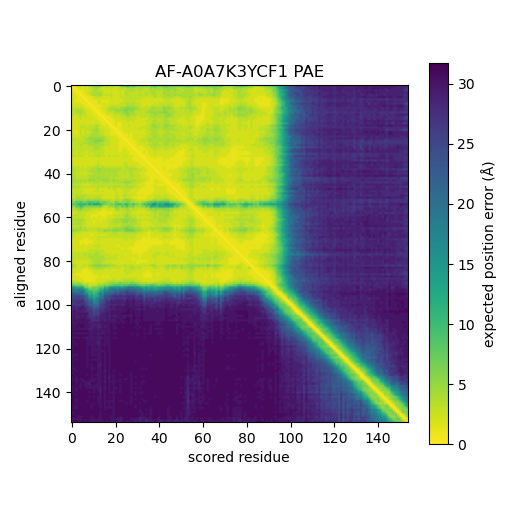-5.456 -1.019 1.00 92.06 84 HIS A C 1
ATOM 677 O O . HIS A 1 84 ? -6.566 -5.475 -0.068 1.00 92.06 84 HIS A O 1
ATOM 683 N N . ILE A 1 85 ? -6.961 -5.638 -2.280 1.00 94.62 85 ILE A N 1
ATOM 684 C CA . ILE A 1 85 ? -5.572 -5.861 -2.692 1.00 94.62 85 ILE A CA 1
ATOM 685 C C . ILE A 1 85 ? -5.190 -4.944 -3.854 1.00 94.62 85 ILE A C 1
ATOM 687 O O . ILE A 1 85 ? -6.057 -4.474 -4.584 1.00 94.62 85 ILE A O 1
ATOM 691 N N . ILE A 1 86 ? -3.892 -4.744 -4.064 1.00 95.69 86 ILE A N 1
ATOM 692 C CA . ILE A 1 86 ? -3.315 -4.166 -5.287 1.00 95.69 86 ILE A CA 1
ATOM 693 C C . ILE A 1 86 ? -2.202 -5.102 -5.750 1.00 95.69 86 ILE A C 1
ATOM 695 O O . ILE A 1 86 ? -1.488 -5.687 -4.928 1.00 95.69 86 ILE A O 1
ATOM 699 N N . ILE A 1 87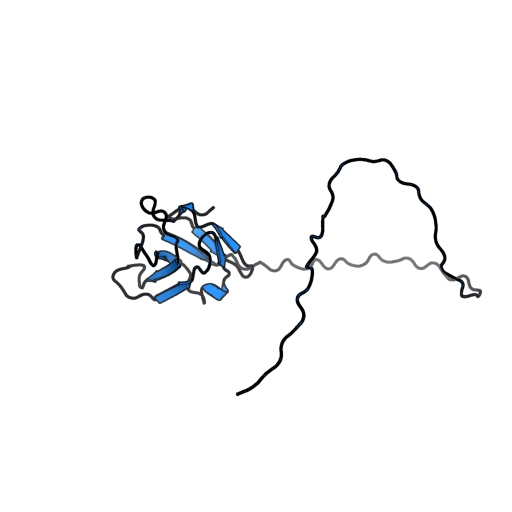 ? -2.040 -5.251 -7.058 1.00 97.44 87 ILE A N 1
ATOM 700 C CA . ILE A 1 87 ? -0.955 -6.027 -7.650 1.00 97.44 87 ILE A CA 1
ATOM 701 C C . ILE A 1 87 ? 0.069 -5.048 -8.211 1.00 97.44 87 ILE A C 1
ATOM 703 O O . ILE A 1 87 ? -0.253 -4.244 -9.074 1.00 97.44 87 ILE A O 1
ATOM 707 N N . PHE A 1 88 ? 1.312 -5.121 -7.749 1.00 96.88 88 PHE A N 1
ATOM 708 C CA . PHE A 1 88 ? 2.402 -4.330 -8.316 1.00 96.88 88 PHE A CA 1
ATOM 709 C C . PHE A 1 88 ? 3.287 -5.207 -9.179 1.00 96.88 88 PHE A C 1
ATOM 711 O O . PHE A 1 88 ? 3.744 -6.256 -8.720 1.00 96.88 88 PHE A O 1
ATOM 718 N N . ILE A 1 89 ? 3.566 -4.757 -10.396 1.00 96.94 89 ILE A N 1
ATOM 719 C CA . ILE A 1 89 ? 4.493 -5.408 -11.320 1.00 96.94 89 ILE A CA 1
ATOM 720 C C . ILE A 1 89 ? 5.609 -4.432 -11.707 1.00 96.94 89 ILE A C 1
ATOM 722 O O . ILE A 1 89 ? 5.381 -3.219 -11.719 1.00 96.94 89 ILE A O 1
ATOM 726 N N . PRO A 1 90 ? 6.828 -4.924 -11.985 1.00 95.75 90 PRO A N 1
ATOM 727 C CA . PRO A 1 90 ? 7.883 -4.056 -12.481 1.00 95.75 90 PRO A CA 1
ATOM 728 C C . PRO A 1 90 ? 7.472 -3.498 -13.844 1.00 95.75 90 PRO A C 1
ATOM 730 O O . PRO A 1 90 ? 7.034 -4.254 -14.713 1.00 95.75 90 PRO A O 1
ATOM 733 N N . ALA A 1 91 ? 7.634 -2.190 -14.032 1.00 92.75 91 ALA A N 1
ATOM 734 C CA . ALA A 1 91 ? 7.498 -1.592 -15.351 1.00 92.75 91 ALA A CA 1
ATOM 735 C C . ALA A 1 91 ? 8.539 -2.209 -16.304 1.00 92.75 91 ALA A C 1
ATOM 737 O O . ALA A 1 91 ? 9.650 -2.548 -15.867 1.00 92.75 91 ALA A O 1
ATOM 738 N N . PRO A 1 92 ? 8.214 -2.363 -17.597 1.00 86.88 92 PRO A N 1
ATOM 739 C CA . PRO A 1 92 ? 9.174 -2.855 -18.570 1.00 86.88 92 PRO A CA 1
ATOM 740 C C . PRO A 1 92 ? 10.429 -1.976 -18.566 1.00 86.88 92 PRO A C 1
ATOM 742 O O . PRO A 1 92 ? 10.350 -0.747 -18.513 1.00 86.88 92 PRO A O 1
ATOM 745 N N . ALA A 1 93 ? 11.602 -2.615 -18.609 1.00 77.56 93 ALA A N 1
ATOM 746 C CA . ALA A 1 93 ? 12.858 -1.891 -18.736 1.00 77.56 93 ALA A CA 1
ATOM 747 C C . ALA A 1 93 ? 12.791 -1.031 -20.002 1.00 77.56 93 ALA A C 1
ATOM 749 O O . ALA A 1 93 ? 12.471 -1.544 -21.079 1.00 77.56 93 ALA A O 1
ATOM 750 N N . ALA A 1 94 ? 13.074 0.267 -19.869 1.00 68.06 94 ALA A N 1
ATOM 751 C CA . ALA A 1 94 ? 13.159 1.146 -21.021 1.00 68.06 94 ALA A CA 1
ATOM 752 C C . ALA A 1 94 ? 14.160 0.529 -22.003 1.00 68.06 94 ALA A C 1
ATOM 754 O O . ALA A 1 94 ? 15.340 0.364 -21.685 1.00 68.06 94 ALA A O 1
ATOM 755 N N . THR A 1 95 ? 13.671 0.131 -23.176 1.00 61.16 95 THR A N 1
ATOM 756 C CA . THR A 1 95 ? 14.557 -0.276 -24.263 1.00 61.16 95 THR A CA 1
ATOM 757 C C . THR A 1 95 ? 15.379 0.961 -24.610 1.00 61.16 95 THR A C 1
ATOM 759 O O . THR A 1 95 ? 14.771 2.009 -24.848 1.00 61.16 95 THR A O 1
ATOM 762 N N . PRO A 1 96 ? 16.723 0.905 -24.593 1.00 57.38 96 PRO A N 1
ATOM 763 C CA . PRO A 1 96 ? 17.525 2.041 -25.010 1.00 57.38 96 PRO A CA 1
ATOM 764 C C . PRO A 1 96 ? 17.108 2.401 -26.433 1.00 57.38 96 PRO A C 1
ATOM 766 O O . PRO A 1 96 ? 17.270 1.594 -27.348 1.00 57.38 96 PRO A O 1
ATOM 769 N N . ALA A 1 97 ? 16.518 3.581 -26.617 1.00 57.34 97 ALA A N 1
ATOM 770 C CA . ALA A 1 97 ? 16.367 4.133 -27.948 1.00 57.34 97 ALA A CA 1
ATOM 771 C C . ALA A 1 97 ? 17.784 4.272 -28.509 1.00 57.34 97 ALA A C 1
ATOM 773 O O . ALA A 1 97 ? 18.624 4.931 -27.892 1.00 57.34 97 ALA A O 1
ATOM 774 N N . GLU A 1 98 ? 18.075 3.608 -29.627 1.00 56.88 98 GLU A N 1
ATOM 775 C CA . GLU A 1 98 ? 19.314 3.855 -30.351 1.00 56.88 98 GLU A CA 1
ATOM 776 C C . GLU A 1 98 ? 19.385 5.358 -30.624 1.00 56.88 98 GLU A C 1
ATOM 778 O O . GLU A 1 98 ? 18.522 5.928 -31.296 1.00 56.88 98 GLU A O 1
ATOM 783 N N . THR A 1 99 ? 20.389 6.021 -30.051 1.00 47.28 99 THR A N 1
ATOM 784 C CA . THR A 1 99 ? 20.712 7.403 -30.379 1.00 47.28 99 THR A CA 1
ATOM 785 C C . THR A 1 99 ? 21.030 7.435 -31.867 1.00 47.28 99 THR A C 1
ATOM 787 O O . THR A 1 99 ? 22.141 7.093 -32.279 1.00 47.28 99 THR A O 1
ATOM 790 N N . ALA A 1 100 ? 20.056 7.820 -32.691 1.00 51.66 100 ALA A N 1
ATOM 791 C CA . ALA A 1 100 ? 20.302 8.136 -34.083 1.00 51.66 100 ALA A CA 1
ATOM 792 C C . ALA A 1 100 ? 21.366 9.238 -34.099 1.00 51.66 100 ALA A C 1
ATOM 794 O O . ALA A 1 100 ? 21.123 10.375 -33.696 1.00 51.66 100 ALA A O 1
ATOM 795 N N . THR A 1 101 ? 22.583 8.873 -34.499 1.00 44.94 101 THR A N 1
ATOM 796 C CA . THR A 1 101 ? 23.656 9.831 -34.741 1.00 44.94 101 THR A CA 1
ATOM 797 C C . THR A 1 101 ? 23.232 10.658 -35.945 1.00 44.94 101 THR A C 1
ATOM 799 O O . THR A 1 101 ? 23.418 10.253 -37.093 1.00 44.94 101 THR A O 1
ATOM 802 N N . THR A 1 102 ? 22.615 11.809 -35.689 1.00 41.72 102 THR A N 1
ATOM 803 C CA . THR A 1 102 ? 22.384 12.824 -36.710 1.00 41.72 102 THR A CA 1
ATOM 804 C C . THR A 1 102 ? 23.751 13.309 -37.168 1.00 41.72 102 THR A C 1
ATOM 806 O O . THR A 1 102 ? 24.423 14.082 -36.488 1.00 41.72 102 THR A O 1
ATOM 809 N N . LYS A 1 103 ? 24.190 12.796 -38.319 1.00 46.97 103 LYS A N 1
ATOM 810 C CA . LYS A 1 103 ? 25.327 13.316 -39.076 1.00 46.97 103 LYS A CA 1
ATOM 811 C C . LYS A 1 103 ? 25.156 14.840 -39.208 1.00 46.97 103 LYS A C 1
ATOM 813 O O . LYS A 1 103 ? 24.098 15.265 -39.679 1.00 46.97 103 LYS A O 1
ATOM 818 N N . PRO A 1 104 ? 26.142 15.663 -38.812 1.00 47.47 104 PRO A N 1
ATOM 819 C CA . PRO A 1 104 ? 26.041 17.106 -38.986 1.00 47.47 104 PRO A CA 1
ATOM 820 C C . PRO A 1 104 ? 25.939 17.433 -40.486 1.00 47.47 104 PRO A C 1
ATOM 822 O O . PRO A 1 104 ? 26.600 16.770 -41.298 1.00 47.47 104 PRO A O 1
ATOM 825 N N . PRO A 1 105 ? 25.110 18.412 -40.892 1.00 44.62 105 PRO A N 1
ATOM 826 C CA . PRO A 1 105 ? 25.127 18.886 -42.265 1.00 44.62 105 PRO A CA 1
ATOM 827 C C . PRO A 1 105 ? 26.511 19.475 -42.558 1.00 44.62 105 PRO A C 1
ATOM 829 O O . PRO A 1 105 ? 27.088 20.186 -41.739 1.00 44.62 105 PRO A O 1
ATOM 832 N N . ALA A 1 106 ? 27.061 19.130 -43.720 1.00 45.22 106 ALA A N 1
ATOM 833 C CA . ALA A 1 106 ? 28.311 19.695 -44.200 1.00 45.22 106 ALA A CA 1
ATOM 834 C C . ALA A 1 106 ? 28.112 21.197 -44.452 1.00 45.22 106 ALA A C 1
ATOM 836 O O . ALA A 1 106 ? 27.457 21.584 -45.421 1.00 45.22 106 ALA A O 1
ATOM 837 N N . GLU A 1 107 ? 28.654 22.039 -43.574 1.00 48.78 107 GLU A N 1
ATOM 838 C CA . GLU A 1 107 ? 28.722 23.476 -43.810 1.00 48.78 107 GLU A CA 1
ATOM 839 C C . GLU A 1 107 ? 29.738 23.753 -44.923 1.00 48.78 107 GLU A C 1
ATOM 841 O O . GLU A 1 107 ? 30.927 23.444 -44.831 1.00 48.78 107 GLU A O 1
ATOM 846 N N . THR A 1 108 ? 29.225 24.305 -46.020 1.00 44.19 108 THR A N 1
ATOM 847 C CA . THR A 1 108 ? 30.013 24.847 -47.123 1.00 44.19 108 THR A CA 1
ATOM 848 C C . THR A 1 108 ? 30.712 26.118 -46.648 1.00 44.19 108 THR A C 1
ATOM 850 O O . THR A 1 108 ? 30.067 27.078 -46.237 1.00 44.19 108 THR A O 1
ATOM 853 N N . VAL A 1 109 ? 32.042 26.105 -46.710 1.00 44.44 109 VAL A N 1
ATOM 854 C CA . VAL A 1 109 ? 32.923 27.231 -46.382 1.00 44.44 109 VAL A CA 1
ATOM 855 C C . VAL A 1 109 ? 32.752 28.349 -47.418 1.00 44.44 109 VAL A C 1
ATOM 857 O O . VAL A 1 109 ? 32.878 28.100 -48.616 1.00 44.44 109 VAL A O 1
ATOM 860 N N . ILE A 1 110 ? 32.545 29.587 -46.963 1.00 44.22 110 ILE A N 1
ATOM 861 C CA . ILE A 1 110 ? 32.740 30.810 -47.760 1.00 44.22 110 ILE A CA 1
ATOM 862 C C . ILE A 1 110 ? 33.712 31.719 -46.979 1.00 44.22 110 ILE A C 1
ATOM 864 O O . ILE A 1 110 ? 33.550 31.852 -45.764 1.00 44.22 110 ILE A O 1
ATOM 868 N N . PRO A 1 111 ? 34.755 32.289 -47.619 1.00 42.78 111 PRO A N 1
ATOM 869 C CA . PRO A 1 111 ? 35.874 32.911 -46.916 1.00 42.78 111 PRO A CA 1
ATOM 870 C C . PRO A 1 111 ? 35.594 34.325 -46.383 1.00 42.78 111 PRO A C 1
ATOM 872 O O . PRO A 1 111 ? 34.912 35.136 -47.001 1.00 42.78 111 PRO A O 1
ATOM 875 N N . THR A 1 112 ? 36.221 34.573 -45.233 1.00 42.38 112 THR A N 1
ATOM 876 C CA . THR A 1 112 ? 36.788 35.809 -44.671 1.00 42.38 112 THR A CA 1
ATOM 877 C C . THR A 1 112 ? 36.597 37.125 -45.437 1.00 42.38 112 THR A C 1
ATOM 879 O O . THR A 1 112 ? 37.115 37.296 -46.539 1.00 42.38 112 THR A O 1
ATOM 882 N N . VAL A 1 113 ? 36.061 38.130 -44.730 1.00 41.97 113 VAL A N 1
ATOM 883 C CA . VAL A 1 113 ? 36.480 39.534 -44.885 1.00 41.97 113 VAL A CA 1
ATOM 884 C C . VAL A 1 113 ? 36.781 40.136 -43.507 1.00 41.97 113 VAL A C 1
ATOM 886 O O . VAL A 1 113 ? 36.081 39.879 -42.530 1.00 41.97 113 VAL A O 1
ATOM 889 N N . THR A 1 114 ? 37.884 40.874 -43.460 1.00 40.66 114 THR A N 1
ATOM 890 C CA . THR A 1 114 ? 38.635 41.375 -42.300 1.00 40.66 114 THR A CA 1
ATOM 891 C C . THR A 1 114 ? 38.286 42.837 -41.967 1.00 40.66 114 THR A C 1
ATOM 893 O O . THR A 1 114 ? 37.972 43.592 -42.882 1.00 40.66 114 THR A O 1
ATOM 896 N N . ALA A 1 115 ? 38.500 43.208 -40.688 1.00 38.75 115 ALA A N 1
ATOM 897 C CA . ALA A 1 115 ? 38.599 44.554 -40.071 1.00 38.75 115 ALA A CA 1
ATOM 898 C C . ALA A 1 115 ? 37.267 45.288 -39.768 1.00 38.75 115 ALA A C 1
ATOM 900 O O . ALA A 1 115 ? 36.337 45.224 -40.556 1.00 38.75 115 ALA A O 1
ATOM 901 N N . GLU A 1 116 ? 37.066 46.013 -38.657 1.00 36.19 116 GLU A N 1
ATOM 902 C CA . GLU A 1 116 ? 37.932 46.469 -37.556 1.00 36.19 116 GLU A CA 1
ATOM 903 C C . GLU A 1 116 ? 37.060 46.948 -36.361 1.00 36.19 116 GLU A C 1
ATOM 905 O O . GLU A 1 116 ? 35.926 47.371 -36.553 1.00 36.19 116 GLU A O 1
ATOM 910 N N . ALA A 1 117 ? 37.632 46.866 -35.151 1.00 40.03 117 ALA A N 1
ATOM 911 C CA . ALA A 1 117 ? 37.423 47.641 -33.911 1.00 40.03 117 ALA A CA 1
ATOM 912 C C . ALA A 1 117 ? 36.040 48.229 -33.507 1.00 40.03 117 ALA A C 1
ATOM 914 O O . ALA A 1 117 ? 35.486 49.095 -34.178 1.00 40.03 117 ALA A O 1
ATOM 915 N N . THR A 1 118 ? 35.613 47.934 -32.262 1.00 32.19 118 THR A N 1
ATOM 916 C CA . THR A 1 118 ? 35.490 48.882 -31.109 1.00 32.19 118 THR A CA 1
ATOM 917 C C . THR A 1 118 ? 34.427 48.394 -30.099 1.00 32.19 118 THR A C 1
ATOM 919 O O . THR A 1 118 ? 33.241 48.334 -30.402 1.00 32.19 118 THR A O 1
ATOM 922 N N . THR A 1 119 ? 34.835 48.064 -28.871 1.00 37.44 119 THR A N 1
ATOM 923 C CA . THR A 1 119 ? 33.985 48.039 -27.656 1.00 37.44 119 THR A CA 1
ATOM 924 C C . THR A 1 119 ? 34.044 49.412 -26.962 1.00 37.44 119 THR A C 1
ATOM 926 O O . THR A 1 119 ? 34.948 50.187 -27.273 1.00 37.44 119 THR A O 1
ATOM 929 N N . PRO A 1 120 ? 33.280 49.696 -25.887 1.00 56.59 120 PRO A N 1
ATOM 930 C CA . PRO A 1 120 ? 31.928 49.258 -25.474 1.00 56.59 120 PRO A CA 1
ATOM 931 C C . PRO A 1 120 ? 31.078 50.449 -24.953 1.00 56.59 120 PRO A C 1
ATOM 933 O O . PRO A 1 120 ? 31.657 51.340 -24.355 1.00 56.59 120 PRO A O 1
ATOM 936 N N . LEU A 1 121 ? 29.733 50.463 -25.008 1.00 32.31 121 LEU A N 1
ATOM 937 C CA . LEU A 1 121 ? 28.947 51.393 -24.159 1.00 32.31 121 LEU A CA 1
ATOM 938 C C . LEU A 1 121 ? 27.542 50.877 -23.764 1.00 32.31 121 LEU A C 1
ATOM 940 O O . LEU A 1 121 ? 26.692 50.626 -24.607 1.00 32.31 121 LEU A O 1
ATOM 944 N N . THR A 1 122 ? 27.349 50.811 -22.440 1.00 34.06 122 THR A N 1
ATOM 945 C CA . THR A 1 122 ? 26.266 51.441 -21.650 1.00 34.06 122 THR A CA 1
ATOM 946 C C . THR A 1 122 ? 24.811 50.951 -21.760 1.00 34.06 122 THR A C 1
ATOM 948 O O . THR A 1 122 ? 24.119 51.125 -22.754 1.00 34.06 122 THR A O 1
ATOM 951 N N . GLN A 1 123 ? 24.318 50.453 -20.618 1.00 44.78 123 GLN A N 1
ATOM 952 C CA . GLN A 1 123 ? 22.907 50.260 -20.258 1.00 44.78 123 GLN A CA 1
ATOM 953 C C . GLN A 1 123 ? 22.228 51.606 -19.933 1.00 44.78 123 GLN A C 1
ATOM 955 O O . GLN A 1 123 ? 22.839 52.404 -19.227 1.00 44.78 123 GLN A O 1
ATOM 960 N N . THR A 1 124 ? 20.970 51.825 -20.351 1.00 36.94 124 THR A N 1
ATOM 961 C CA . THR A 1 124 ? 19.916 52.647 -19.685 1.00 36.94 124 THR A CA 1
ATOM 962 C C . THR A 1 124 ? 18.551 52.384 -20.386 1.00 36.94 124 THR A C 1
ATOM 964 O O . THR A 1 124 ? 18.561 52.133 -21.590 1.00 36.94 124 THR A O 1
ATOM 967 N N . PRO A 1 125 ? 17.390 52.369 -19.682 1.00 51.66 125 PRO A N 1
ATOM 968 C CA . PRO A 1 125 ? 16.129 51.765 -20.152 1.00 51.66 125 PRO A CA 1
ATOM 969 C C . PRO A 1 125 ? 15.078 52.777 -20.674 1.00 51.66 125 PRO A C 1
ATOM 971 O O . PRO A 1 125 ? 15.310 53.983 -20.592 1.00 51.66 125 PRO A O 1
ATOM 974 N N . THR A 1 126 ? 13.879 52.261 -21.044 1.00 39.19 126 THR A N 1
ATOM 975 C CA . THR A 1 126 ? 12.515 52.901 -21.073 1.00 39.19 126 THR A CA 1
ATOM 976 C C . THR A 1 126 ? 11.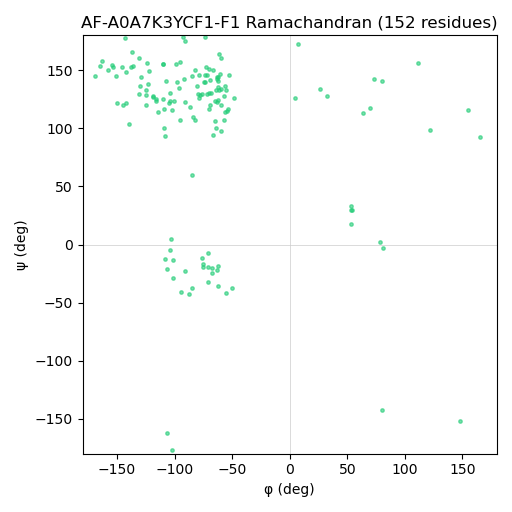930 53.136 -22.491 1.00 39.19 126 THR A C 1
ATOM 978 O O . THR A 1 126 ? 12.723 53.346 -23.404 1.00 39.19 126 THR A O 1
ATOM 981 N N . PRO A 1 127 ? 10.593 53.241 -22.742 1.00 42.22 127 PRO A N 1
ATOM 982 C CA . PRO A 1 127 ? 9.365 52.695 -22.116 1.00 42.22 127 PRO A CA 1
ATOM 983 C C . PRO A 1 127 ? 8.467 51.898 -23.105 1.00 42.22 127 PRO A C 1
ATOM 985 O O . PRO A 1 127 ? 8.412 52.188 -24.296 1.00 42.22 127 PRO A O 1
ATOM 988 N N . GLY A 1 128 ? 7.635 50.985 -22.595 1.00 32.84 128 GLY A N 1
ATOM 989 C CA . GLY A 1 128 ? 6.532 50.374 -23.351 1.00 32.84 128 GLY A CA 1
ATOM 990 C C . GLY A 1 128 ? 5.291 50.235 -22.474 1.00 32.84 128 GLY A C 1
ATOM 991 O O . GLY A 1 128 ? 5.251 49.399 -21.584 1.00 32.84 128 GLY A O 1
ATOM 992 N N . ILE A 1 129 ? 4.330 51.123 -22.700 1.00 40.34 129 ILE A N 1
ATOM 993 C CA . ILE A 1 129 ? 3.093 51.382 -21.951 1.00 40.34 129 ILE A CA 1
ATOM 994 C C . ILE A 1 129 ? 2.210 50.132 -21.776 1.00 40.34 129 ILE A C 1
ATOM 996 O O . ILE A 1 129 ? 1.863 49.485 -22.761 1.00 40.34 129 ILE A O 1
ATOM 1000 N N . GLN A 1 130 ? 1.732 49.881 -20.548 1.00 35.44 130 GLN A N 1
ATOM 1001 C CA . GLN A 1 130 ? 0.532 49.071 -20.310 1.00 35.44 130 GLN A CA 1
ATOM 1002 C C . 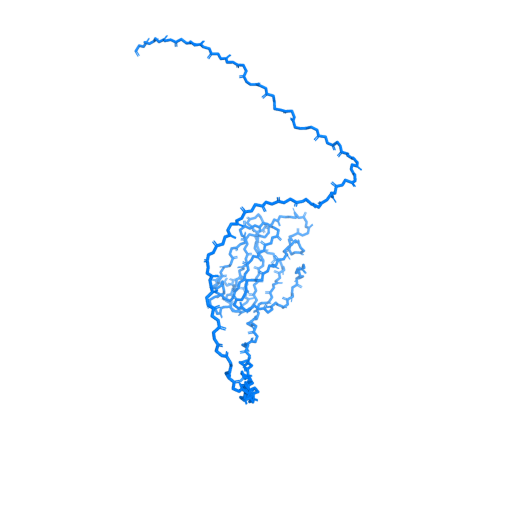GLN A 1 130 ? -0.321 49.631 -19.154 1.00 35.44 130 GLN A C 1
ATOM 1004 O O . GLN A 1 130 ? 0.132 49.761 -18.020 1.00 35.44 130 GLN A O 1
ATOM 1009 N N . ALA A 1 131 ? -1.577 49.937 -19.478 1.00 46.59 131 ALA A N 1
ATOM 1010 C CA . ALA A 1 131 ? -2.755 50.110 -18.618 1.00 46.59 131 ALA A CA 1
ATOM 1011 C C . ALA A 1 131 ? -3.987 49.783 -19.508 1.00 46.59 131 ALA A C 1
ATOM 1013 O O . ALA A 1 131 ? -3.853 49.969 -20.722 1.00 46.59 131 ALA A O 1
ATOM 1014 N N . PRO A 1 132 ? -5.155 49.315 -18.993 1.00 48.78 132 PRO A N 1
ATOM 1015 C CA . PRO A 1 132 ? -5.748 49.702 -17.703 1.00 48.78 132 PRO A CA 1
ATOM 1016 C C . PRO A 1 132 ? -6.371 48.588 -16.809 1.00 48.78 132 PRO A C 1
ATOM 1018 O O . PRO A 1 132 ? -6.817 47.555 -17.292 1.00 48.78 132 PRO A O 1
ATOM 1021 N N . LEU A 1 133 ? -6.351 48.880 -15.492 1.00 40.16 133 LEU A N 1
ATOM 1022 C CA . LEU A 1 133 ? -7.306 48.718 -14.353 1.00 40.16 133 LEU A CA 1
ATOM 1023 C C . LEU A 1 133 ? -8.641 47.922 -14.505 1.00 40.16 133 LEU A C 1
ATOM 1025 O O . LEU A 1 133 ? -9.087 47.749 -15.632 1.00 40.16 133 LEU A O 1
ATOM 1029 N N . PRO A 1 134 ? -9.438 47.646 -13.424 1.00 44.38 134 PRO A N 1
ATOM 1030 C CA . PRO A 1 134 ? -9.210 47.647 -11.951 1.00 44.38 134 PRO A CA 1
ATOM 1031 C C . PRO A 1 134 ? -9.821 46.430 -11.177 1.00 44.38 134 PRO A C 1
ATOM 1033 O O . PRO A 1 134 ? -10.742 45.775 -11.653 1.00 44.38 134 PRO A O 1
ATOM 1036 N N . GLY A 1 135 ? -9.419 46.211 -9.909 1.00 37.50 135 GLY A N 1
ATOM 1037 C CA . GLY A 1 135 ? -10.202 45.410 -8.940 1.00 37.50 135 GLY A CA 1
ATOM 1038 C C . GLY A 1 135 ? -9.468 44.956 -7.658 1.00 37.50 135 GLY A C 1
ATOM 1039 O O . GLY A 1 135 ? -8.824 43.920 -7.689 1.00 37.50 135 GLY A O 1
ATOM 1040 N N . LEU A 1 136 ? -9.569 45.757 -6.576 1.00 41.16 136 LEU A N 1
ATOM 1041 C CA . LEU A 1 136 ? -9.733 45.434 -5.123 1.00 41.16 136 LEU A CA 1
ATOM 1042 C C . LEU A 1 136 ? -9.218 44.057 -4.589 1.00 41.16 136 LEU A C 1
ATOM 1044 O O . LEU A 1 136 ? -9.562 43.026 -5.142 1.00 41.16 136 LEU A O 1
ATOM 1048 N N . ILE A 1 137 ? -8.485 43.901 -3.467 1.00 43.19 137 ILE A N 1
ATOM 1049 C CA . ILE A 1 137 ? -8.672 44.421 -2.090 1.00 43.19 137 ILE A CA 1
ATOM 1050 C C . ILE A 1 137 ? -7.333 44.435 -1.309 1.00 43.19 137 ILE A C 1
ATOM 1052 O O . ILE A 1 137 ? -6.450 43.606 -1.508 1.00 43.19 137 ILE A O 1
ATOM 1056 N N . ALA A 1 138 ? -7.252 45.397 -0.387 1.00 39.59 138 ALA A N 1
ATOM 1057 C CA . ALA A 1 138 ? -6.214 45.727 0.585 1.00 39.59 138 ALA A CA 1
ATOM 1058 C C . ALA A 1 138 ? -5.710 44.599 1.515 1.00 39.59 138 ALA A C 1
ATOM 1060 O O . ALA A 1 138 ? -6.490 43.810 2.043 1.00 39.59 138 ALA A O 1
ATOM 1061 N N . ALA A 1 139 ? -4.415 44.648 1.847 1.00 41.25 139 ALA A N 1
ATOM 1062 C CA . ALA A 1 139 ? -3.846 43.999 3.027 1.00 41.25 139 ALA A CA 1
ATOM 1063 C C . ALA A 1 139 ? -3.765 45.021 4.177 1.00 41.25 139 ALA A C 1
ATOM 1065 O O . ALA A 1 139 ? -2.945 45.938 4.153 1.00 41.25 139 ALA A O 1
ATOM 1066 N N . ALA A 1 140 ? -4.636 44.875 5.176 1.00 41.44 140 ALA A N 1
ATOM 1067 C CA . ALA A 1 140 ? -4.556 45.605 6.435 1.00 41.44 140 ALA A CA 1
ATOM 1068 C C . ALA A 1 140 ? -3.582 44.878 7.378 1.00 41.44 140 ALA A C 1
ATOM 1070 O O . ALA A 1 140 ? -3.887 43.793 7.870 1.00 41.44 140 ALA A O 1
ATOM 1071 N N . ALA A 1 141 ? -2.413 45.466 7.636 1.00 44.00 141 ALA A N 1
ATOM 1072 C CA . ALA A 1 141 ? -1.546 45.039 8.729 1.00 44.00 141 ALA A CA 1
ATOM 1073 C C . ALA A 1 141 ? -2.041 45.689 10.029 1.00 44.00 141 ALA A C 1
ATOM 1075 O O . ALA A 1 141 ? -1.925 46.898 10.225 1.00 44.00 141 ALA A O 1
ATOM 1076 N N . ILE A 1 142 ? -2.643 44.870 10.891 1.00 52.31 142 ILE A N 1
ATOM 1077 C CA . ILE A 1 142 ? -3.068 45.235 12.243 1.00 52.31 142 ILE A CA 1
ATOM 1078 C C . ILE A 1 142 ? -1.820 45.392 13.118 1.00 52.31 142 ILE A C 1
ATOM 1080 O O . ILE A 1 142 ? -0.947 44.525 13.145 1.00 52.31 142 ILE A O 1
ATOM 1084 N N . GLY A 1 143 ? -1.747 46.528 13.809 1.00 40.59 143 GLY A N 1
ATOM 1085 C CA . GLY A 1 143 ? -0.658 46.884 14.705 1.00 40.59 143 GLY A CA 1
ATOM 1086 C C . GLY A 1 143 ? -0.619 46.051 15.983 1.00 40.59 143 GLY A C 1
ATOM 1087 O O . GLY A 1 143 ? -1.644 45.626 16.512 1.00 40.59 143 GLY A O 1
ATOM 1088 N N . ILE A 1 144 ? 0.590 45.894 16.517 1.00 50.53 144 ILE A N 1
ATOM 1089 C CA . ILE A 1 144 ? 0.811 45.496 17.904 1.00 50.53 144 ILE A CA 1
ATOM 1090 C C . ILE A 1 144 ? 1.367 46.728 18.619 1.00 50.53 144 ILE A C 1
ATOM 1092 O O . ILE A 1 144 ? 2.539 47.079 18.485 1.00 50.53 144 ILE A O 1
ATOM 1096 N N . CYS A 1 145 ? 0.476 47.416 19.336 1.00 38.88 145 CYS A N 1
ATOM 1097 C CA . CYS A 1 145 ? 0.837 48.343 20.402 1.00 38.88 145 CYS A CA 1
ATOM 1098 C C . CYS A 1 145 ? 1.536 47.570 21.528 1.00 38.88 145 CYS A C 1
ATOM 1100 O O . CYS A 1 145 ? 1.181 46.432 21.829 1.00 38.88 145 CYS A O 1
ATOM 1102 N N . GLY A 1 146 ? 2.546 48.204 22.121 1.00 40.06 146 GLY A N 1
ATOM 1103 C CA . GLY A 1 146 ? 3.457 47.580 23.070 1.00 40.06 146 GLY A CA 1
ATOM 1104 C C . GLY A 1 146 ? 2.899 47.307 24.466 1.00 40.06 146 GLY A C 1
ATOM 1105 O O . GLY A 1 146 ? 1.788 47.692 24.819 1.00 40.06 146 GLY A O 1
ATOM 1106 N N . LEU A 1 147 ? 3.758 46.709 25.290 1.00 46.84 147 LEU A N 1
ATOM 1107 C CA . LEU A 1 147 ? 3.725 46.872 26.736 1.00 46.84 147 LEU A CA 1
ATOM 1108 C C . LEU A 1 147 ? 5.164 46.861 27.267 1.00 46.84 147 LEU A C 1
ATOM 1110 O O . LEU A 1 147 ? 5.922 45.915 27.066 1.00 46.84 147 LEU A O 1
ATOM 1114 N N . LEU A 1 148 ? 5.525 47.970 27.904 1.00 48.28 148 LEU A N 1
ATOM 1115 C CA . LEU A 1 148 ? 6.740 48.184 28.677 1.00 48.28 148 LEU A CA 1
ATOM 1116 C C . LEU A 1 148 ? 6.581 47.625 30.103 1.00 48.28 148 LEU A C 1
ATOM 1118 O O . LEU A 1 148 ? 5.510 47.754 30.686 1.00 48.28 148 LEU A O 1
ATOM 1122 N N . MET A 1 149 ? 7.720 47.200 30.674 1.00 45.25 149 MET A N 1
ATOM 1123 C CA . MET A 1 149 ? 8.039 47.038 32.113 1.00 45.25 149 MET A CA 1
ATOM 1124 C C . MET A 1 149 ? 7.364 45.835 32.816 1.00 45.25 149 MET A C 1
ATOM 1126 O O . MET A 1 149 ? 6.239 45.482 32.508 1.00 45.25 149 MET A O 1
ATOM 1130 N N . THR A 1 150 ? 7.992 45.100 33.742 1.00 46.66 150 THR A N 1
ATOM 1131 C CA . THR A 1 150 ? 8.808 45.535 34.890 1.00 46.66 150 THR A CA 1
ATOM 1132 C C . THR A 1 150 ? 9.843 44.494 35.346 1.00 46.66 150 THR A C 1
ATOM 1134 O O . THR A 1 150 ? 9.671 43.288 35.200 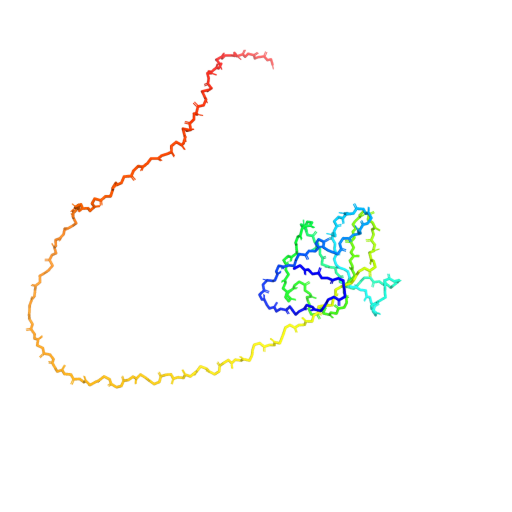1.00 46.66 150 THR A O 1
ATOM 1137 N N . ALA A 1 151 ? 10.895 45.015 35.977 1.00 50.47 151 ALA A N 1
ATOM 1138 C CA . ALA A 1 151 ? 11.960 44.331 36.698 1.00 50.47 151 ALA A CA 1
ATOM 1139 C C . ALA A 1 151 ? 11.503 43.503 37.919 1.00 50.47 151 ALA A C 1
ATOM 1141 O O . ALA A 1 151 ? 10.475 43.793 38.523 1.00 50.47 151 ALA A O 1
ATOM 1142 N N . GLY A 1 152 ? 12.388 42.608 38.382 1.00 39.69 152 GLY A N 1
ATOM 1143 C CA . GLY A 1 152 ? 12.635 42.454 39.822 1.00 39.69 152 GLY A CA 1
ATOM 1144 C C . GLY A 1 152 ? 12.408 41.075 40.453 1.00 39.69 152 GLY A C 1
ATOM 1145 O O . GLY A 1 152 ? 11.322 40.784 40.928 1.00 39.69 152 GLY A O 1
ATOM 1146 N N . LYS A 1 153 ? 13.522 40.347 40.619 1.00 45.69 153 LYS A N 1
ATOM 1147 C CA . LYS A 1 153 ? 14.028 39.809 41.901 1.00 45.69 153 LYS A CA 1
ATOM 1148 C C . LYS A 1 153 ? 13.176 38.769 42.653 1.00 45.69 153 LYS A C 1
ATOM 1150 O O . LYS A 1 153 ? 12.214 39.122 43.328 1.00 45.69 153 LYS A O 1
ATOM 1155 N N . ARG A 1 154 ? 13.702 37.544 42.732 1.00 45.16 154 ARG A N 1
ATOM 1156 C CA . ARG A 1 154 ? 14.175 36.902 43.975 1.00 45.16 154 ARG A CA 1
ATOM 1157 C C . ARG A 1 154 ? 15.079 35.724 43.647 1.00 45.16 154 ARG A C 1
ATOM 1159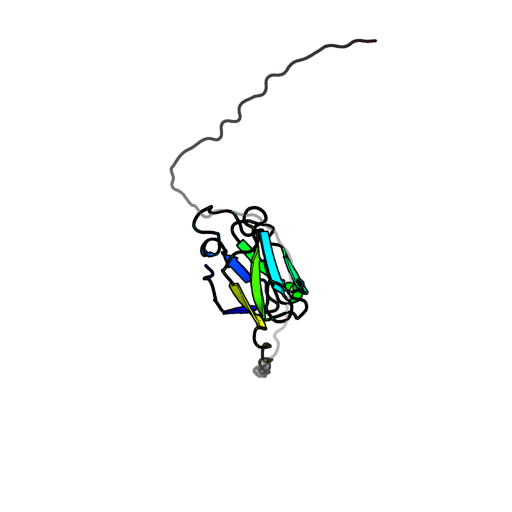 O O . ARG A 1 154 ? 14.776 35.033 42.655 1.00 45.16 154 ARG A O 1
#